Protein AF-A0A657AT46-F1 (afdb_monomer_lite)

Structure (mmCIF, N/CA/C/O backbone):
data_AF-A0A657AT46-F1
#
_entry.id   AF-A0A657AT46-F1
#
loop_
_atom_site.group_PDB
_atom_site.id
_atom_site.type_symbol
_atom_site.label_atom_id
_atom_site.label_alt_id
_atom_site.label_comp_id
_atom_site.label_asym_id
_atom_site.label_entity_id
_atom_site.label_seq_id
_atom_site.pdbx_PDB_ins_code
_atom_site.Cartn_x
_atom_site.Cartn_y
_atom_site.Cartn_z
_atom_site.occupancy
_atom_site.B_iso_or_equiv
_atom_site.auth_seq_id
_atom_site.auth_comp_id
_atom_site.auth_asym_id
_atom_site.auth_atom_id
_atom_site.pdbx_PDB_model_num
ATOM 1 N N . MET A 1 1 ? -22.177 20.239 36.449 1.00 61.25 1 MET A N 1
ATOM 2 C CA . MET A 1 1 ? -22.887 19.529 35.364 1.00 61.25 1 MET A CA 1
ATOM 3 C C . MET A 1 1 ? -22.725 18.030 35.618 1.00 61.25 1 MET A C 1
ATOM 5 O O . MET A 1 1 ? -21.607 17.550 35.520 1.00 61.25 1 MET A O 1
ATOM 9 N N . LYS A 1 2 ? -23.759 17.317 36.094 1.00 74.31 2 LYS A N 1
ATOM 10 C CA . LYS A 1 2 ? -23.680 15.863 36.351 1.00 74.31 2 LYS A CA 1
ATOM 11 C C . LYS A 1 2 ? -24.153 15.138 35.092 1.00 74.31 2 LYS A C 1
ATOM 13 O O . LYS A 1 2 ? -25.322 15.278 34.747 1.00 74.31 2 LYS A O 1
ATOM 18 N N . LEU A 1 3 ? -23.265 14.422 34.403 1.00 74.50 3 LEU A N 1
ATOM 19 C CA . LEU A 1 3 ? -23.687 13.526 33.323 1.00 74.50 3 LEU A CA 1
ATOM 20 C C . LEU A 1 3 ? -24.423 12.326 33.928 1.00 74.50 3 LEU A C 1
ATOM 22 O O . LEU A 1 3 ? -23.984 11.773 34.938 1.00 74.50 3 LEU A O 1
ATOM 26 N N . SER A 1 4 ? -25.535 11.921 33.317 1.00 87.94 4 SER A N 1
ATOM 27 C CA . SER A 1 4 ? -26.185 10.654 33.655 1.00 87.94 4 SER A CA 1
ATOM 28 C C . SER A 1 4 ? -25.367 9.476 33.111 1.00 87.94 4 SER A C 1
ATOM 30 O O . SER A 1 4 ? -24.628 9.621 32.135 1.00 87.94 4 SER A O 1
ATOM 32 N N . VAL A 1 5 ? -25.509 8.290 33.711 1.00 90.00 5 VAL A N 1
ATOM 33 C CA . VAL A 1 5 ? -24.791 7.067 33.287 1.00 90.00 5 VAL A CA 1
ATOM 34 C C . VAL A 1 5 ? -24.979 6.787 31.790 1.00 90.00 5 VAL A C 1
ATOM 36 O O . VAL A 1 5 ? -24.034 6.397 31.110 1.00 90.00 5 VAL A O 1
ATOM 39 N N . ASN A 1 6 ? -26.169 7.069 31.252 1.00 89.81 6 ASN A N 1
ATOM 40 C CA . ASN A 1 6 ? -26.467 6.871 29.835 1.00 89.81 6 ASN A CA 1
ATOM 41 C C . ASN A 1 6 ? -25.681 7.841 28.929 1.00 89.81 6 ASN A C 1
ATOM 43 O O . ASN A 1 6 ? -25.174 7.449 27.882 1.00 89.81 6 ASN A O 1
ATOM 47 N N . GLN A 1 7 ? -25.519 9.100 29.353 1.00 91.81 7 GLN A N 1
ATOM 48 C CA . GLN A 1 7 ? -24.710 10.088 28.626 1.00 91.81 7 GLN A CA 1
ATOM 49 C C . GLN A 1 7 ? -23.220 9.730 28.653 1.00 91.81 7 GLN A C 1
ATOM 51 O O . GLN A 1 7 ? -22.528 9.913 27.657 1.00 91.81 7 GLN A O 1
ATOM 56 N N . PHE A 1 8 ? -22.733 9.192 29.773 1.00 92.69 8 PHE A N 1
ATOM 57 C CA . PHE A 1 8 ? -21.353 8.726 29.892 1.00 92.69 8 PHE A CA 1
ATOM 58 C C . PHE A 1 8 ? -21.071 7.523 28.979 1.00 92.69 8 PHE A C 1
ATOM 60 O O . PHE A 1 8 ? -20.054 7.503 28.289 1.00 92.69 8 PHE A O 1
ATOM 67 N N . LEU A 1 9 ? -21.997 6.560 28.908 1.00 93.88 9 LEU A N 1
ATOM 68 C CA . LEU A 1 9 ? -21.867 5.399 28.025 1.00 93.88 9 LEU A CA 1
ATOM 69 C C . LEU A 1 9 ? -21.840 5.809 26.546 1.00 93.88 9 LEU A C 1
ATOM 71 O O . LEU A 1 9 ? -20.979 5.352 25.797 1.00 93.88 9 LEU A O 1
ATOM 75 N N . LEU A 1 10 ? -22.732 6.720 26.142 1.00 94.62 10 LEU A N 1
ATOM 76 C CA . LEU A 1 10 ? -22.738 7.280 24.788 1.00 94.62 10 LEU A CA 1
ATOM 77 C C . LEU A 1 10 ? -21.419 7.983 24.455 1.00 94.62 10 LEU A C 1
ATOM 79 O O . LEU A 1 10 ? -20.918 7.842 23.344 1.00 94.62 10 LEU A O 1
ATOM 83 N N . PHE A 1 11 ? -20.832 8.694 25.419 1.00 93.31 11 PHE A N 1
ATOM 84 C CA . PHE A 1 11 ? -19.547 9.358 25.228 1.00 93.31 11 PHE A CA 1
ATOM 85 C C . PHE A 1 11 ? -18.403 8.356 25.016 1.00 93.31 11 PHE A C 1
ATOM 87 O O . PHE A 1 11 ? -17.584 8.548 24.122 1.00 93.31 11 PHE A O 1
ATOM 94 N N . ILE A 1 12 ? -18.374 7.256 25.777 1.00 92.44 12 ILE A N 1
ATOM 95 C CA . ILE A 1 12 ? -17.384 6.181 25.595 1.00 92.44 12 ILE A CA 1
ATOM 96 C C . ILE A 1 12 ? -17.535 5.523 24.221 1.00 92.44 12 ILE A C 1
ATOM 98 O O . ILE A 1 12 ? -16.542 5.337 23.522 1.00 92.44 12 ILE A O 1
ATOM 102 N N . ILE A 1 13 ? -18.765 5.197 23.817 1.00 93.44 13 ILE A N 1
ATOM 103 C CA . ILE A 1 13 ? -19.034 4.590 22.506 1.00 93.44 13 ILE A CA 1
ATOM 104 C C . ILE A 1 13 ? -18.590 5.535 21.385 1.00 93.44 13 ILE A C 1
ATOM 106 O O . ILE A 1 13 ? -17.904 5.102 20.463 1.00 93.44 13 ILE A O 1
ATOM 110 N N . ALA A 1 14 ? -18.903 6.829 21.491 1.00 91.56 14 ALA A N 1
ATOM 111 C CA . ALA A 1 14 ? -18.454 7.827 20.526 1.00 91.56 14 ALA A CA 1
ATOM 112 C C . ALA A 1 14 ? -16.920 7.886 20.436 1.00 91.56 14 ALA A C 1
ATOM 114 O O . ALA A 1 14 ? -16.375 7.918 19.334 1.00 91.56 14 ALA A O 1
ATOM 115 N N . LEU A 1 15 ? -16.219 7.834 21.576 1.00 89.12 15 LEU A N 1
ATOM 116 C CA . LEU A 1 15 ? -14.755 7.839 21.615 1.00 89.12 15 LEU A CA 1
ATOM 117 C C . LEU A 1 15 ? -14.154 6.604 20.919 1.00 89.12 15 LEU A C 1
ATOM 119 O O . LEU A 1 15 ? -13.195 6.731 20.162 1.00 89.12 15 LEU A O 1
ATOM 123 N N . LEU A 1 16 ? -14.738 5.423 21.141 1.00 87.94 16 LEU A N 1
ATOM 124 C CA . LEU A 1 16 ? -14.321 4.167 20.506 1.00 87.94 16 LEU A CA 1
ATOM 125 C C . LEU A 1 16 ? -14.558 4.183 18.989 1.00 87.94 16 LEU A C 1
ATOM 127 O O . LEU A 1 16 ? -13.704 3.739 18.225 1.00 87.94 16 LEU A O 1
ATOM 131 N N . CYS A 1 17 ? -15.685 4.737 18.535 1.00 87.19 17 CYS A N 1
ATOM 132 C CA . CYS A 1 17 ? -15.985 4.866 17.109 1.00 87.19 17 CYS A CA 1
ATOM 133 C C . CYS A 1 17 ? -14.992 5.777 16.375 1.00 87.19 17 CYS A C 1
ATOM 135 O O . CYS A 1 17 ? -14.640 5.489 15.233 1.00 87.19 17 CYS A O 1
ATOM 137 N N . VAL A 1 18 ? -14.506 6.845 17.020 1.00 84.06 18 VAL A N 1
ATOM 138 C CA . VAL A 1 18 ? -13.485 7.719 16.421 1.00 84.06 18 VAL A CA 1
ATOM 139 C C . VAL A 1 18 ? -12.185 6.951 16.188 1.00 84.06 18 VAL A C 1
ATOM 141 O O . VAL A 1 18 ? -11.604 7.077 15.119 1.00 84.06 18 VAL A O 1
ATOM 144 N N . GLN A 1 19 ? -11.748 6.101 17.121 1.00 72.69 19 GLN A N 1
ATOM 145 C CA . GLN A 1 19 ? -10.497 5.340 16.967 1.00 72.69 19 GLN A CA 1
ATOM 146 C C . GLN A 1 19 ? -10.515 4.389 15.762 1.00 72.69 19 GLN A C 1
ATOM 148 O O . GLN A 1 19 ? -9.502 4.230 15.084 1.00 72.69 19 GLN A O 1
ATOM 153 N N . LEU A 1 20 ? -11.675 3.807 15.454 1.00 73.12 20 LEU A N 1
ATOM 154 C CA . LEU A 1 20 ? -11.846 2.916 14.304 1.00 73.12 20 LEU A CA 1
ATOM 155 C C . LEU A 1 20 ? -11.731 3.649 12.959 1.00 73.12 20 LEU A C 1
ATOM 157 O O . LEU A 1 20 ? -11.292 3.053 11.981 1.00 73.12 20 LEU A O 1
ATOM 161 N N . ALA A 1 21 ? -12.095 4.934 12.904 1.00 72.75 21 ALA A N 1
ATOM 162 C CA . ALA A 1 21 ? -12.046 5.716 11.669 1.00 72.75 21 ALA A CA 1
ATOM 163 C C . ALA A 1 21 ? -10.610 6.050 11.223 1.00 72.75 21 ALA A C 1
ATOM 165 O O . ALA A 1 21 ? -10.351 6.139 10.028 1.00 72.75 21 ALA A O 1
ATOM 166 N N . TRP A 1 22 ? -9.680 6.205 12.170 1.00 68.56 22 TRP A N 1
ATOM 167 C CA . TRP A 1 22 ? -8.279 6.558 11.894 1.00 68.56 22 TRP A CA 1
ATOM 168 C C . TRP A 1 22 ? -7.370 5.342 11.693 1.00 68.56 22 TRP A C 1
ATOM 170 O O . TRP A 1 22 ? -6.295 5.463 11.119 1.00 68.56 22 TRP A O 1
ATOM 180 N N . ALA A 1 23 ? -7.791 4.157 12.138 1.00 67.94 23 ALA A N 1
ATOM 181 C CA . ALA A 1 23 ? -6.978 2.944 12.051 1.00 67.94 23 ALA A CA 1
ATOM 182 C C . ALA A 1 23 ? -6.797 2.406 10.616 1.00 67.94 23 ALA A C 1
ATOM 184 O O . ALA A 1 23 ? -5.969 1.526 10.404 1.00 67.94 23 ALA A O 1
ATOM 185 N N . ASN A 1 24 ? -7.571 2.897 9.642 1.00 69.44 24 ASN A N 1
ATOM 186 C CA . ASN A 1 24 ? -7.617 2.332 8.291 1.00 69.44 24 ASN A CA 1
ATOM 187 C C . ASN A 1 24 ? -6.810 3.124 7.245 1.00 69.44 24 ASN A C 1
ATOM 189 O O . ASN A 1 24 ? -6.946 2.867 6.049 1.00 69.44 24 ASN A O 1
ATOM 193 N N . GLU A 1 25 ? -6.008 4.105 7.663 1.00 81.62 25 GLU A N 1
ATOM 194 C CA . GLU A 1 25 ? -5.138 4.842 6.745 1.00 81.62 25 GLU A CA 1
ATOM 195 C C . GLU A 1 25 ? -3.898 4.003 6.399 1.00 81.62 25 GLU A C 1
ATOM 197 O O . GLU A 1 25 ? -3.203 3.498 7.283 1.00 81.62 25 GLU A O 1
ATOM 202 N N . ALA A 1 26 ? -3.648 3.807 5.102 1.00 89.19 26 ALA A N 1
ATOM 203 C CA . ALA A 1 26 ? -2.497 3.047 4.635 1.00 89.19 26 ALA A CA 1
ATOM 204 C C . ALA A 1 26 ? -1.203 3.845 4.848 1.00 89.19 26 ALA A C 1
ATOM 206 O O . ALA A 1 26 ? -1.137 5.028 4.524 1.00 89.19 26 ALA A O 1
ATOM 207 N N . ILE A 1 27 ? -0.165 3.189 5.364 1.00 92.25 27 ILE A N 1
ATOM 208 C CA . ILE A 1 27 ? 1.147 3.808 5.555 1.00 92.25 27 ILE A CA 1
ATOM 209 C C . ILE A 1 27 ? 1.885 3.853 4.222 1.00 92.25 27 ILE A C 1
ATOM 211 O O . ILE A 1 27 ? 2.012 2.844 3.532 1.00 92.25 27 ILE A O 1
ATOM 215 N N . ASP A 1 28 ? 2.441 5.010 3.896 1.00 94.06 28 ASP A N 1
ATOM 216 C CA . ASP A 1 28 ? 3.235 5.175 2.692 1.00 94.06 28 ASP A CA 1
ATOM 217 C C . ASP A 1 28 ? 4.730 5.058 2.987 1.00 94.06 28 ASP A C 1
ATOM 219 O O . ASP A 1 28 ? 5.292 5.817 3.779 1.00 94.06 28 ASP A O 1
ATOM 223 N N . ILE A 1 29 ? 5.377 4.107 2.320 1.00 95.25 29 ILE A N 1
ATOM 224 C CA . ILE A 1 29 ? 6.809 3.842 2.424 1.00 95.25 29 ILE A CA 1
ATOM 225 C C . ILE A 1 29 ? 7.467 4.402 1.172 1.00 95.25 29 ILE A C 1
ATOM 227 O O . ILE A 1 29 ? 7.143 3.998 0.054 1.00 95.25 29 ILE A O 1
ATOM 231 N N . VAL A 1 30 ? 8.381 5.346 1.367 1.00 96.25 30 VAL A N 1
ATOM 232 C CA . VAL A 1 30 ? 9.092 6.018 0.279 1.00 96.25 30 VAL A CA 1
ATOM 233 C C . VAL A 1 30 ? 10.523 5.487 0.218 1.00 96.25 30 VAL A C 1
ATOM 235 O O . VAL A 1 30 ? 11.198 5.454 1.246 1.00 96.25 30 VAL A O 1
ATOM 238 N N . THR A 1 31 ? 10.973 5.055 -0.961 1.00 95.81 31 THR A N 1
ATOM 239 C CA . THR A 1 31 ? 12.315 4.480 -1.173 1.00 95.81 31 THR A CA 1
ATOM 240 C C . THR A 1 31 ? 12.924 4.919 -2.509 1.00 95.81 31 THR A C 1
ATOM 242 O O . THR A 1 31 ? 12.208 5.383 -3.396 1.00 95.81 31 THR A O 1
ATOM 245 N N . ASP A 1 32 ? 14.242 4.791 -2.659 1.00 96.94 32 ASP A N 1
ATOM 246 C CA . ASP A 1 32 ? 14.958 5.110 -3.900 1.00 96.94 32 ASP A CA 1
ATOM 247 C C . ASP A 1 32 ? 14.678 4.075 -5.013 1.00 96.94 32 ASP A C 1
ATOM 249 O O . ASP A 1 32 ? 14.549 2.879 -4.724 1.00 96.94 32 ASP A O 1
ATOM 253 N N . PRO A 1 33 ? 14.631 4.486 -6.298 1.00 96.56 33 PRO A N 1
ATOM 254 C CA . PRO A 1 33 ? 14.566 3.562 -7.426 1.00 96.56 33 PRO A CA 1
ATOM 255 C C . PRO A 1 33 ? 15.912 2.852 -7.620 1.00 96.56 33 PRO A C 1
ATOM 257 O O . PRO A 1 33 ? 16.869 3.406 -8.163 1.00 96.56 33 PRO A O 1
ATOM 260 N N . TRP A 1 34 ? 15.978 1.594 -7.198 1.00 96.44 34 TRP A N 1
ATOM 261 C CA . TRP A 1 34 ? 17.165 0.757 -7.288 1.00 96.44 34 TRP A CA 1
ATOM 262 C C . TRP A 1 34 ? 16.819 -0.696 -7.665 1.00 96.44 34 TRP A C 1
ATOM 264 O O . TRP A 1 34 ? 16.543 -1.525 -6.793 1.00 96.44 34 TRP A O 1
ATOM 274 N N . PRO A 1 35 ? 16.837 -1.054 -8.965 1.00 96.75 35 PRO A N 1
ATOM 275 C CA . PRO A 1 35 ? 16.665 -2.440 -9.393 1.00 96.75 35 PRO A CA 1
ATOM 276 C C . PRO A 1 35 ? 17.774 -3.365 -8.845 1.00 96.75 35 PRO A C 1
ATOM 278 O O . PRO A 1 35 ? 18.936 -2.952 -8.804 1.00 96.75 35 PRO A O 1
ATOM 281 N N . PRO A 1 36 ? 17.466 -4.629 -8.487 1.00 96.44 36 PRO A N 1
ATOM 282 C CA . PRO A 1 36 ? 16.152 -5.287 -8.535 1.00 96.44 36 PRO A CA 1
ATOM 283 C C . PRO A 1 36 ? 15.331 -5.139 -7.233 1.00 96.44 36 PRO A C 1
ATOM 285 O O . PRO A 1 36 ? 14.387 -5.895 -7.008 1.00 96.44 36 PRO A O 1
ATOM 288 N N . PHE A 1 37 ? 15.702 -4.216 -6.344 1.00 97.56 37 PHE A N 1
ATOM 289 C CA . PHE A 1 37 ? 15.146 -4.105 -4.992 1.00 97.56 37 PHE A CA 1
ATOM 290 C C . PHE A 1 37 ? 13.858 -3.276 -4.940 1.00 97.56 37 PHE A C 1
ATOM 292 O O . PHE A 1 37 ? 12.888 -3.703 -4.318 1.00 97.56 37 PHE A O 1
ATOM 299 N N . ALA A 1 38 ? 13.825 -2.138 -5.633 1.00 97.88 38 ALA A N 1
ATOM 300 C CA . ALA A 1 38 ? 12.637 -1.304 -5.804 1.00 97.88 38 ALA A CA 1
ATOM 301 C C . ALA A 1 38 ? 12.717 -0.564 -7.144 1.00 97.88 38 ALA A C 1
ATOM 303 O O . ALA A 1 38 ? 13.655 0.189 -7.378 1.00 97.88 38 ALA A O 1
ATOM 304 N N . TYR A 1 39 ? 11.778 -0.789 -8.054 1.00 97.31 39 TYR A N 1
ATOM 305 C CA . TYR A 1 39 ? 11.768 -0.166 -9.378 1.00 97.31 39 TYR A CA 1
ATOM 306 C C . TYR A 1 39 ? 10.367 -0.181 -9.975 1.00 97.31 39 TYR A C 1
ATOM 308 O O . TYR A 1 39 ? 9.488 -0.885 -9.487 1.00 97.31 39 TYR A O 1
ATOM 316 N N . GLU A 1 40 ? 10.147 0.621 -11.011 1.00 97.06 40 GLU A N 1
ATOM 317 C CA . GLU A 1 40 ? 8.872 0.649 -11.717 1.00 97.06 40 GLU A CA 1
ATOM 318 C C . GLU A 1 40 ? 8.876 -0.346 -12.882 1.00 97.06 40 GLU A C 1
ATOM 320 O O . GLU A 1 40 ? 9.769 -0.325 -13.730 1.00 97.06 40 GLU A O 1
ATOM 325 N N . GLU A 1 41 ? 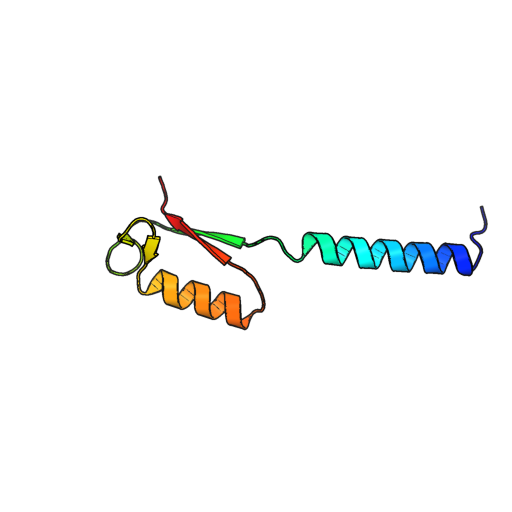7.862 -1.203 -12.929 1.00 96.88 41 GLU A N 1
ATOM 326 C CA . GLU A 1 41 ? 7.573 -2.114 -14.034 1.00 96.88 41 GLU A CA 1
ATOM 327 C C . GLU A 1 41 ? 6.061 -2.088 -14.290 1.00 96.88 41 GLU A C 1
ATOM 329 O O . GLU A 1 41 ? 5.264 -2.193 -13.358 1.00 96.88 41 GLU A O 1
ATOM 334 N N . ASP A 1 42 ? 5.645 -1.878 -15.542 1.00 95.06 42 ASP A N 1
ATOM 335 C CA . ASP A 1 42 ? 4.228 -1.787 -15.930 1.00 95.06 42 ASP A CA 1
ATOM 336 C C . ASP A 1 42 ? 3.385 -0.807 -15.079 1.00 95.06 42 ASP A C 1
ATOM 338 O O . ASP A 1 42 ? 2.220 -1.068 -14.760 1.00 95.06 42 ASP A O 1
ATOM 342 N N . ASN A 1 43 ? 3.953 0.356 -14.734 1.00 93.31 43 ASN A N 1
ATOM 343 C CA . ASN A 1 43 ? 3.354 1.374 -13.852 1.00 93.31 43 ASN A CA 1
ATOM 344 C C . ASN A 1 43 ? 3.092 0.891 -12.411 1.00 93.31 43 ASN A C 1
ATOM 346 O O . ASN A 1 43 ? 2.192 1.389 -11.728 1.00 93.31 43 ASN A O 1
ATOM 350 N N . LYS A 1 44 ? 3.845 -0.107 -11.940 1.00 95.44 44 LYS A N 1
ATOM 351 C CA . LYS A 1 44 ? 3.806 -0.602 -10.561 1.00 95.44 44 LYS A CA 1
ATOM 352 C C . LYS A 1 44 ? 5.202 -0.594 -9.966 1.00 95.44 44 LYS A C 1
ATOM 354 O O . LYS A 1 44 ? 6.164 -0.969 -10.624 1.00 95.44 44 LYS A O 1
ATOM 359 N N . VAL A 1 45 ? 5.298 -0.221 -8.693 1.00 96.94 45 VAL A N 1
ATOM 360 C CA . VAL A 1 45 ? 6.546 -0.357 -7.940 1.00 96.94 45 VAL A CA 1
ATOM 361 C C . VAL A 1 45 ? 6.689 -1.816 -7.509 1.00 96.94 45 VAL A C 1
ATOM 363 O O . VAL A 1 45 ? 5.816 -2.342 -6.818 1.00 96.94 45 VAL A O 1
ATOM 366 N N . VAL A 1 46 ? 7.763 -2.469 -7.942 1.00 97.69 46 VAL A N 1
ATOM 367 C CA . VAL A 1 46 ? 8.074 -3.887 -7.717 1.00 97.69 46 VAL A CA 1
ATOM 368 C C . VAL A 1 46 ? 9.523 -4.056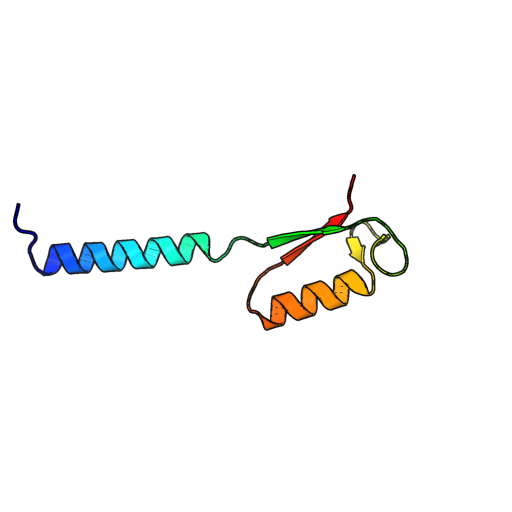 -7.257 1.00 97.69 46 VAL A C 1
ATOM 370 O O . VAL A 1 46 ? 10.318 -3.119 -7.311 1.00 97.69 46 VAL A O 1
ATOM 373 N N . GLY A 1 47 ? 9.872 -5.255 -6.795 1.00 97.88 47 GLY A N 1
ATOM 374 C CA . GLY A 1 47 ? 11.229 -5.614 -6.389 1.00 97.88 47 GLY A CA 1
ATOM 375 C C . GLY A 1 47 ? 11.279 -6.312 -5.035 1.00 97.88 47 GLY A C 1
ATOM 376 O O . GLY A 1 47 ? 10.285 -6.393 -4.312 1.00 97.88 47 GLY A O 1
ATOM 377 N N . THR A 1 48 ? 12.450 -6.838 -4.687 1.00 98.19 48 THR A N 1
ATOM 378 C CA . THR A 1 48 ? 12.615 -7.650 -3.472 1.00 98.19 48 THR A CA 1
ATOM 379 C C . THR A 1 48 ? 12.262 -6.879 -2.197 1.00 98.19 48 THR A C 1
ATOM 381 O O . THR A 1 48 ? 11.579 -7.414 -1.323 1.00 98.19 48 THR A O 1
ATOM 384 N N . ASP A 1 49 ? 12.671 -5.614 -2.088 1.00 97.69 49 ASP A N 1
ATOM 385 C CA . ASP A 1 49 ? 12.419 -4.805 -0.891 1.00 97.69 49 ASP A CA 1
ATOM 386 C C . ASP A 1 49 ? 10.936 -4.424 -0.789 1.00 97.69 49 ASP A C 1
ATOM 388 O O . ASP A 1 49 ? 10.380 -4.389 0.310 1.00 97.69 49 ASP A O 1
ATOM 392 N N . VAL A 1 50 ? 10.271 -4.225 -1.934 1.00 97.75 50 VAL A N 1
ATOM 393 C CA . VAL A 1 50 ? 8.819 -4.002 -2.030 1.00 97.75 50 VAL A CA 1
ATOM 394 C C . VAL A 1 50 ? 8.053 -5.202 -1.480 1.00 97.75 50 VAL A C 1
ATOM 396 O O . VAL A 1 50 ? 7.197 -5.046 -0.608 1.00 97.75 50 VAL A O 1
ATOM 399 N N . GLU A 1 51 ? 8.374 -6.408 -1.955 1.00 98.00 51 GLU A N 1
ATOM 400 C CA . GLU A 1 51 ? 7.708 -7.644 -1.532 1.00 98.00 51 GLU A CA 1
ATOM 401 C C . GLU A 1 51 ? 7.912 -7.923 -0.042 1.00 98.00 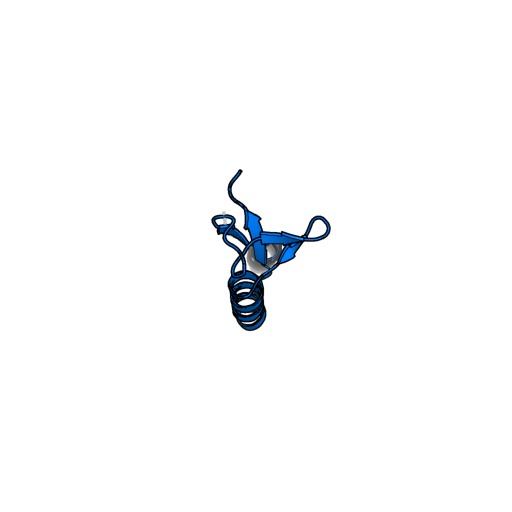51 GLU A C 1
ATOM 403 O O . GLU A 1 51 ? 6.962 -8.269 0.673 1.00 98.00 51 GLU A O 1
ATOM 408 N N . VAL A 1 52 ? 9.143 -7.743 0.444 1.00 97.81 52 VAL A N 1
ATOM 409 C CA . VAL A 1 52 ? 9.484 -7.928 1.856 1.00 97.81 52 VAL A CA 1
ATOM 410 C C . VAL A 1 52 ? 8.734 -6.922 2.724 1.00 97.81 52 VAL A C 1
ATOM 412 O O . VAL A 1 52 ? 8.087 -7.329 3.692 1.00 97.81 52 VAL A O 1
ATOM 415 N N . ALA A 1 53 ? 8.769 -5.632 2.378 1.00 97.25 53 ALA A N 1
ATOM 416 C CA . ALA A 1 53 ? 8.086 -4.592 3.138 1.00 97.25 53 ALA A CA 1
ATOM 417 C C . ALA A 1 53 ? 6.579 -4.868 3.215 1.00 97.25 53 ALA A C 1
ATOM 419 O O . ALA A 1 53 ? 6.037 -4.998 4.315 1.00 97.25 53 ALA A O 1
ATOM 420 N N . LEU A 1 54 ? 5.908 -5.053 2.073 1.00 96.88 54 LEU A N 1
ATOM 421 C CA . LEU A 1 54 ? 4.468 -5.324 2.038 1.00 96.88 54 LEU A CA 1
ATOM 422 C C . LEU A 1 54 ? 4.098 -6.576 2.847 1.00 96.88 54 LEU A C 1
ATOM 424 O O . LEU A 1 54 ? 3.124 -6.553 3.599 1.00 96.88 54 LEU A O 1
ATOM 428 N N . SER A 1 55 ? 4.908 -7.636 2.775 1.00 97.75 55 SER A N 1
ATOM 429 C CA . SER A 1 55 ? 4.691 -8.862 3.555 1.00 97.75 55 SER A CA 1
ATOM 430 C C . SER A 1 55 ? 4.807 -8.634 5.065 1.00 97.75 55 SER A C 1
ATOM 432 O O . SER A 1 55 ? 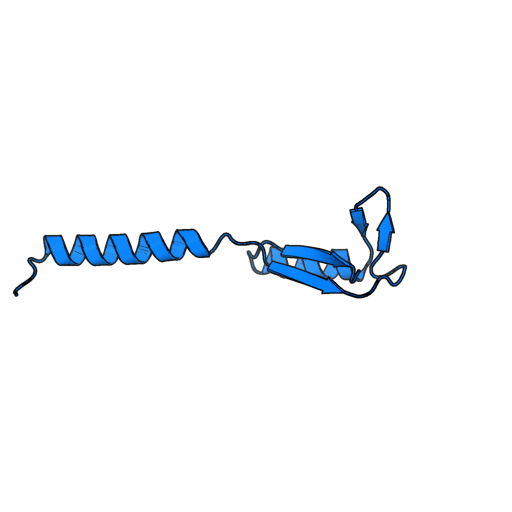4.037 -9.204 5.843 1.00 97.75 55 SER A O 1
ATOM 434 N N . VAL A 1 56 ? 5.767 -7.815 5.506 1.00 97.25 56 VAL A N 1
ATOM 435 C CA . VAL A 1 56 ? 5.930 -7.456 6.922 1.00 97.25 56 VAL A CA 1
ATOM 436 C C . VAL A 1 56 ? 4.735 -6.636 7.406 1.00 97.25 56 VAL A C 1
ATOM 438 O O . VAL A 1 56 ? 4.144 -6.987 8.426 1.00 97.25 56 VAL A O 1
ATOM 441 N N . PHE A 1 57 ? 4.324 -5.604 6.666 1.00 95.38 57 PHE A N 1
ATOM 442 C CA . PHE A 1 57 ? 3.180 -4.768 7.046 1.00 95.38 57 PHE A CA 1
ATOM 443 C C . PHE A 1 57 ? 1.863 -5.552 7.054 1.00 95.38 57 PHE A C 1
ATOM 445 O O . PHE A 1 57 ? 1.096 -5.449 8.014 1.00 95.38 57 PHE A O 1
ATOM 452 N N . GLN A 1 58 ? 1.655 -6.443 6.081 1.00 94.62 58 GLN A N 1
ATOM 453 C CA . GLN A 1 58 ? 0.506 -7.346 6.069 1.00 94.62 58 GLN A CA 1
ATOM 454 C C . GLN A 1 58 ? 0.463 -8.233 7.325 1.00 94.62 58 GLN A C 1
ATOM 456 O O . GLN A 1 58 ? -0.596 -8.389 7.933 1.00 94.62 58 GLN A O 1
ATOM 461 N N . LYS A 1 59 ? 1.605 -8.787 7.758 1.00 96.56 59 LYS A N 1
ATOM 462 C CA . LYS A 1 59 ? 1.699 -9.584 8.999 1.00 96.56 59 LYS A CA 1
ATOM 463 C C . LYS A 1 59 ? 1.406 -8.764 10.257 1.00 96.56 59 LYS A C 1
ATOM 465 O O . LYS A 1 59 ? 0.944 -9.332 11.242 1.00 96.56 59 LYS A O 1
ATOM 470 N N . LEU A 1 60 ? 1.655 -7.456 10.226 1.00 94.50 60 LEU A N 1
ATOM 471 C CA . LEU A 1 60 ? 1.326 -6.526 11.308 1.00 94.50 60 LEU A CA 1
ATOM 472 C C . LEU A 1 60 ? -0.144 -6.072 11.288 1.00 94.50 60 LEU A C 1
ATOM 474 O O . LEU A 1 60 ? -0.563 -5.360 12.196 1.00 94.50 60 LEU A O 1
ATOM 478 N N . GLY A 1 61 ? -0.932 -6.477 10.285 1.00 92.12 61 GLY A N 1
ATOM 479 C CA . GLY A 1 61 ? -2.313 -6.020 10.118 1.00 92.12 61 GLY A CA 1
ATOM 480 C C . GLY A 1 61 ? -2.412 -4.559 9.675 1.00 92.12 61 GLY A C 1
ATOM 481 O O . GLY A 1 61 ? -3.435 -3.921 9.907 1.00 92.12 61 GLY A O 1
ATOM 482 N N . VAL A 1 62 ? -1.352 -4.027 9.063 1.00 91.12 62 VAL A N 1
ATOM 483 C CA . VAL A 1 62 ? -1.269 -2.644 8.591 1.00 91.12 62 VAL A CA 1
ATOM 484 C C . VAL A 1 62 ? -1.258 -2.643 7.068 1.00 91.12 62 VAL A C 1
ATOM 486 O O . VAL A 1 62 ? -0.499 -3.377 6.437 1.00 91.12 62 VAL A O 1
ATOM 489 N N . THR A 1 63 ? -2.091 -1.799 6.467 1.00 92.06 63 THR A N 1
ATOM 490 C CA . THR A 1 63 ? -2.063 -1.577 5.018 1.00 92.06 63 THR A CA 1
ATOM 491 C C . THR A 1 63 ? -0.898 -0.649 4.689 1.00 92.06 63 THR A C 1
ATOM 493 O O . THR A 1 63 ? -0.753 0.387 5.335 1.00 92.06 63 THR A O 1
ATOM 496 N N . ALA A 1 64 ? -0.076 -0.997 3.700 1.00 94.56 64 ALA A N 1
ATOM 497 C CA . ALA A 1 64 ? 1.041 -0.165 3.264 1.00 94.56 64 ALA A CA 1
ATOM 498 C C . ALA A 1 64 ? 1.062 -0.004 1.740 1.00 94.56 64 ALA A C 1
ATOM 500 O O . ALA A 1 64 ? 0.717 -0.938 1.015 1.00 94.56 64 ALA A O 1
ATOM 501 N N . 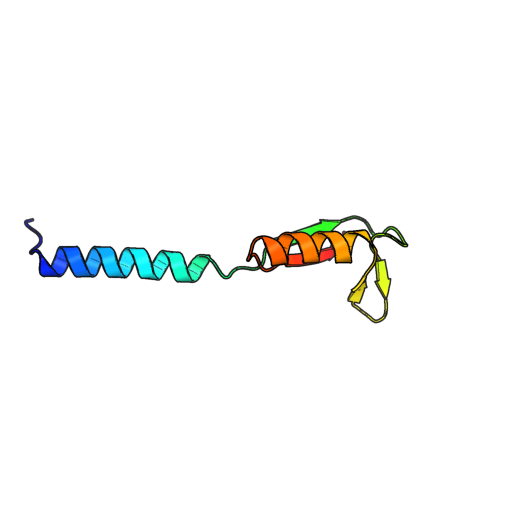ASN A 1 65 ? 1.509 1.159 1.268 1.00 95.69 65 ASN A N 1
ATOM 502 C CA . ASN A 1 65 ? 1.814 1.420 -0.136 1.00 95.69 65 ASN A CA 1
ATOM 503 C C . ASN A 1 65 ? 3.304 1.729 -0.287 1.00 95.69 65 ASN A C 1
ATOM 505 O O . ASN A 1 65 ? 3.900 2.360 0.587 1.00 95.69 65 ASN A O 1
ATOM 509 N N . ILE A 1 66 ? 3.891 1.349 -1.423 1.00 96.75 66 ILE A N 1
ATOM 510 C CA . ILE A 1 66 ? 5.245 1.775 -1.782 1.00 96.75 66 ILE A CA 1
ATOM 511 C C . ILE A 1 66 ? 5.173 2.914 -2.794 1.00 96.75 66 ILE A C 1
ATOM 513 O O . ILE A 1 66 ? 4.404 2.856 -3.754 1.00 96.75 66 ILE A O 1
ATOM 517 N N . ARG A 1 67 ? 6.010 3.931 -2.595 1.00 96.06 67 ARG A N 1
ATOM 518 C CA . ARG A 1 67 ? 6.290 4.973 -3.580 1.00 96.06 67 ARG A CA 1
ATOM 519 C C . ARG A 1 67 ? 7.788 5.112 -3.782 1.00 96.06 67 ARG A C 1
ATOM 521 O O . ARG A 1 67 ? 8.566 5.000 -2.836 1.00 96.06 67 ARG A O 1
ATOM 528 N N . LEU A 1 68 ? 8.176 5.376 -5.019 1.00 95.69 68 LEU A N 1
ATOM 529 C CA . LEU A 1 68 ? 9.544 5.756 -5.326 1.00 95.69 68 LEU A CA 1
ATOM 530 C C . LEU A 1 68 ? 9.728 7.245 -5.030 1.00 95.69 68 LEU A C 1
ATOM 532 O O . LEU A 1 68 ? 8.776 8.027 -5.131 1.00 95.69 68 LEU A O 1
ATOM 536 N N . LEU A 1 69 ? 10.938 7.627 -4.629 1.00 91.56 69 LEU A N 1
ATOM 537 C CA . LEU A 1 69 ? 11.330 9.030 -4.621 1.00 91.56 69 LEU A CA 1
ATOM 538 C C . LEU A 1 69 ? 11.189 9.617 -6.040 1.00 91.56 69 LEU A C 1
ATOM 540 O O . LEU A 1 69 ? 11.415 8.891 -7.012 1.00 91.56 69 LEU A O 1
ATOM 544 N N . PRO A 1 70 ? 10.752 10.886 -6.151 1.00 83.31 70 PRO A N 1
ATOM 545 C CA . PRO A 1 70 ? 10.579 11.559 -7.436 1.00 83.31 70 PRO A CA 1
ATOM 546 C C . PRO A 1 70 ? 11.900 11.772 -8.182 1.00 83.31 70 PRO A C 1
ATOM 548 O O . PRO A 1 70 ? 12.955 11.892 -7.516 1.00 83.31 70 PRO A O 1
#

Sequence (70 aa):
MKLSVNQFLLFIIALLCVQLAWANEAIDIVTDPWPPFAYEEDNKVVGTDVEVALSVFQK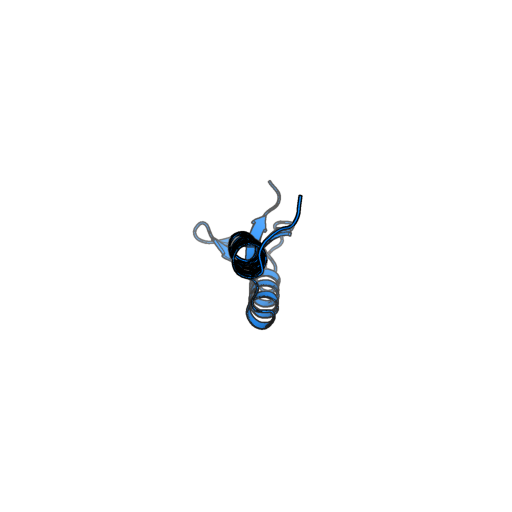LGVTANIRLLP

Secondary structure (DSSP, 8-state):
----HHHHHHHHHHHHHHHHHHTTPPEEEEE--BTTTBEEETTEEESHHHHHHHHHHHHTT--EEEEE--

Radius of gyration: 20.12 Å; chains: 1; bounding box: 44×29×52 Å

Foldseek 3Di:
DDDDPVNVVVVVVVVVVVVVVPQQDAAEDEEADDPPQWHDDPNATHHVVQVVVCVVCVVVVGHYDYDYDD

pLDDT: mean 91.05, std 8.78, range [61.25, 98.19]